Protein AF-A0A9X1ZCG8-F1 (afdb_monomer_lite)

Radius of gyration: 30.83 Å; chains: 1; bounding box: 68×47×67 Å

Sequence (133 aa):
MGLADLKKNASLCKNERPIAVSVDDFIAAADLYAAGVETHSGLSPKALTESSNVVDFLQRKYQQPQTPPQLTQAIKKPYKRCTYTLSEAAIEQLTLLSQKGQVAKSKLIRQLIAHYFSLTPEQQKRIDANFHD

Structure (mmCIF, N/CA/C/O backbone):
data_AF-A0A9X1ZCG8-F1
#
_entry.id   AF-A0A9X1ZCG8-F1
#
loop_
_atom_site.group_PDB
_atom_site.id
_atom_site.type_symbol
_atom_site.label_atom_id
_atom_site.label_alt_id
_atom_site.label_comp_id
_atom_site.label_asym_id
_atom_site.label_entity_id
_atom_site.label_seq_id
_atom_site.pdbx_PDB_ins_code
_atom_site.Cartn_x
_atom_site.Cartn_y
_atom_site.Cartn_z
_atom_site.occupancy
_atom_site.B_iso_or_equiv
_atom_site.auth_seq_id
_atom_site.auth_comp_id
_atom_site.auth_asym_id
_atom_site.auth_atom_id
_atom_site.pdbx_PDB_model_num
ATOM 1 N N . MET A 1 1 ? 22.896 -21.300 -11.461 1.00 52.34 1 MET A N 1
ATOM 2 C CA . MET A 1 1 ? 24.186 -20.856 -12.031 1.00 52.34 1 MET A CA 1
ATOM 3 C C . MET A 1 1 ? 24.869 -19.994 -10.978 1.00 52.34 1 MET A C 1
ATOM 5 O O . MET A 1 1 ? 24.325 -18.951 -10.633 1.00 52.34 1 MET A O 1
ATOM 9 N N . GLY A 1 2 ? 25.937 -20.491 -10.351 1.00 66.50 2 GLY A N 1
ATOM 10 C CA . GLY A 1 2 ? 26.621 -19.808 -9.244 1.00 66.50 2 GLY A CA 1
ATOM 11 C C . GLY A 1 2 ? 27.669 -18.811 -9.744 1.00 66.50 2 GLY A C 1
ATOM 12 O O . GLY A 1 2 ? 28.196 -18.962 -10.841 1.00 66.50 2 GLY A O 1
ATOM 13 N N . LEU A 1 3 ? 28.009 -17.814 -8.920 1.00 61.41 3 LEU A N 1
ATOM 14 C CA . LEU A 1 3 ? 28.974 -16.742 -9.229 1.00 61.41 3 LEU A CA 1
ATOM 15 C C . LEU A 1 3 ? 30.377 -17.232 -9.658 1.00 61.41 3 LEU A C 1
ATOM 17 O O . LEU A 1 3 ? 31.160 -16.452 -10.191 1.00 61.41 3 LEU A O 1
ATOM 21 N N . ALA A 1 4 ? 30.691 -18.515 -9.461 1.00 63.94 4 ALA A N 1
ATOM 22 C CA . ALA A 1 4 ? 31.940 -19.140 -9.886 1.00 63.94 4 ALA A CA 1
ATOM 23 C C . ALA A 1 4 ? 32.092 -19.265 -11.417 1.00 63.94 4 ALA A C 1
ATOM 25 O O . ALA A 1 4 ? 33.223 -19.307 -11.906 1.00 63.94 4 ALA A O 1
ATOM 26 N N . ASP A 1 5 ? 30.994 -19.276 -12.181 1.00 66.88 5 ASP A N 1
ATOM 27 C CA . ASP A 1 5 ? 31.056 -19.479 -13.637 1.00 66.88 5 ASP A CA 1
ATOM 28 C C . ASP A 1 5 ? 31.460 -18.216 -14.418 1.00 66.88 5 ASP A C 1
ATOM 30 O O . ASP A 1 5 ? 31.957 -18.316 -15.539 1.00 66.88 5 ASP A O 1
ATOM 34 N N . LEU A 1 6 ? 31.331 -17.017 -13.833 1.00 62.16 6 LEU A N 1
ATOM 35 C CA . LEU A 1 6 ? 31.560 -15.755 -14.555 1.00 62.16 6 LEU A CA 1
ATOM 36 C C . LEU A 1 6 ? 33.041 -15.371 -14.731 1.00 62.16 6 LEU A C 1
ATOM 38 O O . LEU A 1 6 ? 33.349 -14.447 -15.481 1.00 62.16 6 LEU A O 1
ATOM 42 N N . LYS A 1 7 ? 33.985 -16.050 -14.070 1.00 64.44 7 LYS A N 1
ATOM 43 C CA . LYS A 1 7 ? 35.392 -15.604 -14.018 1.00 64.44 7 LYS A CA 1
ATOM 44 C C . LYS A 1 7 ? 36.252 -16.049 -15.214 1.00 64.44 7 LYS A C 1
ATOM 46 O O . LYS A 1 7 ? 37.371 -15.570 -15.362 1.00 64.44 7 LYS A O 1
ATOM 51 N N . LYS A 1 8 ? 35.771 -16.945 -16.080 1.00 64.25 8 LYS A N 1
ATOM 52 C CA . LYS A 1 8 ? 36.627 -17.593 -17.096 1.00 64.25 8 LYS A CA 1
ATOM 53 C C . LYS A 1 8 ? 36.678 -16.896 -18.466 1.00 64.25 8 LYS A C 1
ATOM 55 O O . LYS A 1 8 ? 37.526 -17.261 -19.268 1.00 64.25 8 LYS A O 1
ATOM 60 N N . ASN A 1 9 ? 35.864 -15.862 -18.711 1.00 58.53 9 ASN A N 1
ATOM 61 C CA . ASN A 1 9 ? 35.766 -15.208 -20.032 1.00 58.53 9 ASN A CA 1
ATOM 62 C C . ASN A 1 9 ? 36.264 -13.747 -20.069 1.00 58.53 9 ASN A C 1
ATOM 64 O O . ASN A 1 9 ? 36.093 -13.066 -21.073 1.00 58.53 9 ASN A O 1
ATOM 68 N N . ALA A 1 10 ? 36.875 -13.238 -18.995 1.00 60.03 10 ALA A N 1
ATOM 69 C CA . ALA A 1 10 ? 37.253 -11.824 -18.878 1.00 60.03 10 ALA A CA 1
ATOM 70 C C . ALA A 1 10 ? 38.737 -11.556 -19.196 1.00 60.03 10 ALA A C 1
ATOM 72 O O . ALA A 1 10 ? 39.398 -10.775 -18.515 1.00 60.03 10 ALA A O 1
ATOM 73 N N . SER A 1 11 ? 39.314 -12.233 -20.187 1.00 58.47 11 SER A N 1
ATOM 74 C CA . SER A 1 11 ? 40.726 -12.041 -20.542 1.00 58.47 11 SER A CA 1
ATOM 75 C C . SER A 1 11 ? 40.913 -12.025 -22.049 1.00 58.47 11 SER A C 1
ATOM 77 O O . SER A 1 11 ? 41.093 -13.085 -22.626 1.00 58.47 11 SER A O 1
ATOM 79 N N . LEU A 1 12 ? 40.878 -10.831 -22.659 1.00 54.75 12 LEU A N 1
ATOM 80 C CA . LEU A 1 12 ? 41.546 -10.488 -23.930 1.00 54.75 12 LEU A CA 1
ATOM 81 C C . LEU A 1 12 ? 41.390 -8.984 -24.246 1.00 54.75 12 LEU A C 1
ATOM 83 O O . LEU A 1 12 ? 40.844 -8.590 -25.266 1.00 54.75 12 LEU A O 1
ATOM 87 N N . CYS A 1 13 ? 41.908 -8.125 -23.365 1.00 45.91 13 CYS A N 1
ATOM 88 C CA . CYS A 1 13 ? 42.216 -6.732 -23.705 1.00 45.91 13 CYS A CA 1
ATOM 89 C C . CYS A 1 13 ? 43.686 -6.467 -23.364 1.00 45.91 13 CYS A C 1
ATOM 91 O O . CYS A 1 13 ? 44.004 -5.791 -22.391 1.00 45.91 13 CYS A O 1
ATOM 93 N N . LYS A 1 14 ? 44.594 -7.074 -24.131 1.00 53.38 14 LYS A N 1
ATOM 94 C CA . LYS A 1 14 ? 45.993 -6.649 -24.222 1.00 53.38 14 LYS A CA 1
ATOM 95 C C . LYS A 1 14 ? 46.218 -6.218 -25.663 1.00 53.38 14 LYS A C 1
ATOM 97 O O . LYS A 1 14 ? 46.135 -7.060 -26.550 1.00 53.38 14 LYS A O 1
ATOM 102 N N . ASN A 1 15 ? 46.403 -4.918 -25.872 1.00 54.06 15 ASN A N 1
ATOM 103 C CA . ASN A 1 15 ? 47.381 -4.350 -26.798 1.00 54.06 15 ASN A CA 1
ATOM 104 C C . ASN A 1 15 ? 47.312 -2.823 -26.712 1.00 54.06 15 ASN A C 1
ATOM 106 O O . ASN A 1 15 ? 46.458 -2.173 -27.311 1.00 54.06 15 ASN A O 1
ATOM 110 N N . GLU A 1 16 ? 48.254 -2.293 -25.940 1.00 56.69 16 GLU A N 1
ATOM 111 C CA . GLU A 1 16 ? 48.833 -0.964 -26.077 1.00 56.69 16 GLU A CA 1
ATOM 112 C C . GLU A 1 16 ? 49.062 -0.670 -27.575 1.00 56.69 16 GLU A C 1
ATOM 114 O O . GLU A 1 16 ? 49.854 -1.350 -28.230 1.00 56.69 16 GLU A O 1
ATOM 119 N N . ARG A 1 17 ? 48.373 0.320 -28.147 1.00 57.81 17 ARG A N 1
ATOM 120 C CA . ARG A 1 17 ? 48.873 0.993 -29.353 1.00 57.81 17 ARG A CA 1
ATOM 121 C C . ARG A 1 17 ? 49.451 2.324 -28.884 1.00 57.81 17 ARG A C 1
ATOM 123 O O . ARG A 1 17 ? 48.669 3.136 -28.390 1.00 57.81 17 ARG A O 1
ATOM 130 N N . PRO A 1 18 ? 50.766 2.576 -29.007 1.00 51.69 18 PRO A N 1
ATOM 131 C CA . PRO A 1 18 ? 51.300 3.898 -28.738 1.00 51.69 18 PRO A CA 1
ATOM 132 C C . PRO A 1 18 ? 50.803 4.826 -29.849 1.00 51.69 18 PRO A C 1
ATOM 134 O O . PRO A 1 18 ? 51.276 4.785 -30.983 1.00 51.69 18 PRO A O 1
ATOM 137 N N . ILE A 1 19 ? 49.789 5.626 -29.534 1.00 58.69 19 ILE A N 1
ATOM 138 C CA . ILE A 1 19 ? 49.342 6.736 -30.370 1.00 58.69 19 ILE A CA 1
ATOM 139 C C . ILE A 1 19 ? 50.424 7.814 -30.236 1.00 58.69 19 ILE A C 1
ATOM 141 O O . ILE A 1 19 ? 50.355 8.673 -29.364 1.00 58.69 19 ILE A O 1
ATOM 145 N N . ALA A 1 20 ? 51.481 7.721 -31.043 1.00 58.44 20 ALA A N 1
ATOM 146 C CA . ALA A 1 20 ? 52.473 8.783 -31.167 1.00 58.44 20 ALA A CA 1
ATOM 147 C C . ALA A 1 20 ? 51.912 9.856 -32.110 1.00 58.44 20 ALA A C 1
ATOM 149 O O . ALA A 1 20 ? 52.270 9.920 -33.282 1.00 58.44 20 ALA A O 1
ATOM 150 N N . VAL A 1 21 ? 50.963 10.646 -31.609 1.00 62.75 21 VAL A N 1
ATOM 151 C CA . VAL A 1 21 ? 50.527 11.879 -32.273 1.00 62.75 21 VAL A CA 1
ATOM 152 C C . VAL A 1 21 ? 51.527 12.960 -31.877 1.00 62.75 21 VAL A C 1
ATOM 154 O O . VAL A 1 21 ? 51.808 13.132 -30.688 1.00 62.75 21 VAL A O 1
ATOM 157 N N . SER A 1 22 ? 52.117 13.635 -32.864 1.00 80.31 22 SER A N 1
ATOM 158 C CA . SER A 1 22 ? 53.001 14.768 -32.597 1.00 80.31 22 SER A CA 1
ATOM 159 C C . SER A 1 22 ? 52.194 15.904 -31.955 1.00 80.31 22 SER A C 1
ATOM 161 O O . SER A 1 22 ? 50.998 16.048 -32.207 1.00 80.31 22 SER A O 1
ATOM 163 N N . VAL A 1 23 ? 52.824 16.696 -31.083 1.00 79.19 23 VAL A N 1
ATOM 164 C CA . VAL A 1 23 ? 52.132 17.795 -30.383 1.00 79.19 23 VAL A CA 1
ATOM 165 C C . VAL A 1 23 ? 51.544 18.788 -31.389 1.00 79.19 23 VAL A C 1
ATOM 167 O O . VAL A 1 23 ? 50.417 19.240 -31.207 1.00 79.19 23 VAL A O 1
ATOM 170 N N . ASP A 1 24 ? 52.260 19.045 -32.483 1.00 83.12 24 ASP A N 1
ATOM 171 C CA . ASP A 1 24 ? 51.817 19.953 -33.540 1.00 83.12 24 ASP A CA 1
ATOM 172 C C . ASP A 1 24 ? 50.586 19.417 -34.291 1.00 83.12 24 ASP A C 1
ATOM 174 O O . ASP A 1 24 ? 49.651 20.177 -34.548 1.00 83.12 24 ASP A O 1
ATOM 178 N N . ASP A 1 25 ? 50.513 18.104 -34.552 1.00 82.50 25 ASP A N 1
ATOM 179 C CA . ASP A 1 25 ? 49.325 17.489 -35.167 1.00 82.50 25 ASP A CA 1
ATOM 180 C C . ASP A 1 25 ? 48.099 17.564 -34.245 1.00 82.50 25 ASP A C 1
ATOM 182 O O . ASP A 1 25 ? 46.975 17.773 -34.708 1.00 82.50 25 ASP A O 1
ATOM 186 N N . PHE A 1 26 ? 48.295 17.413 -32.930 1.00 82.81 26 PHE A N 1
ATOM 187 C CA . PHE A 1 26 ? 47.206 17.523 -31.958 1.00 82.81 26 PHE A CA 1
ATOM 188 C C . PHE A 1 26 ? 46.676 18.957 -31.853 1.00 82.81 26 PHE A C 1
ATOM 190 O O . PHE A 1 26 ? 45.460 19.154 -31.809 1.00 82.81 26 PHE A O 1
ATOM 197 N N . ILE A 1 27 ? 47.569 19.951 -31.841 1.00 86.94 27 ILE A N 1
ATOM 198 C CA . ILE A 1 27 ? 47.192 21.369 -31.790 1.00 86.94 27 ILE A CA 1
ATOM 199 C C . ILE A 1 27 ? 46.402 21.745 -33.047 1.00 86.94 27 ILE A C 1
ATOM 201 O O . ILE A 1 27 ? 45.299 22.277 -32.936 1.00 86.94 27 ILE A O 1
ATOM 205 N N . ALA A 1 28 ? 46.896 21.376 -3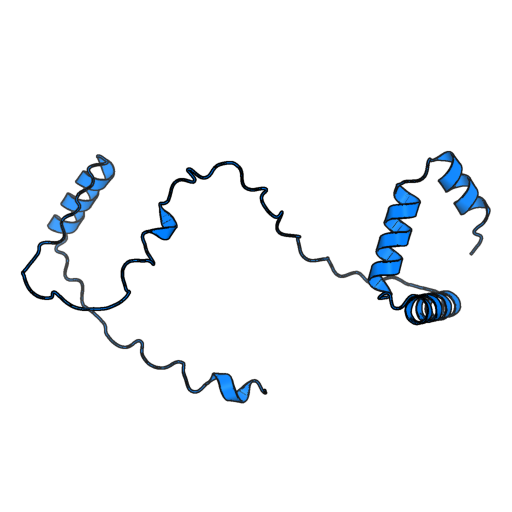4.231 1.00 84.75 28 ALA A N 1
ATOM 206 C CA . ALA A 1 28 ? 46.204 21.660 -35.486 1.00 84.75 28 ALA A CA 1
ATOM 207 C C . ALA A 1 28 ? 44.812 21.002 -35.548 1.00 84.75 28 ALA A C 1
ATOM 209 O O . ALA A 1 28 ? 43.844 21.623 -35.993 1.00 84.75 28 ALA A O 1
ATOM 210 N N . ALA A 1 29 ? 44.679 19.762 -35.065 1.00 80.56 29 ALA A N 1
ATOM 211 C CA . ALA A 1 29 ? 43.385 19.086 -34.988 1.00 80.56 29 ALA A CA 1
ATOM 212 C C . ALA A 1 29 ? 42.426 19.762 -33.989 1.00 80.56 29 ALA A C 1
ATOM 214 O O . ALA A 1 29 ? 41.227 19.863 -34.261 1.00 80.56 29 ALA A O 1
ATOM 215 N N . ALA A 1 30 ? 42.940 20.242 -32.852 1.00 85.62 30 ALA A N 1
ATOM 216 C CA . ALA A 1 30 ? 42.149 20.944 -31.844 1.00 85.62 30 ALA A CA 1
ATOM 217 C C . ALA A 1 30 ? 41.620 22.292 -32.359 1.00 85.62 30 ALA A C 1
ATOM 219 O O . ALA A 1 30 ? 40.453 22.612 -32.123 1.00 85.62 30 ALA A O 1
ATOM 220 N N . ASP A 1 31 ? 42.430 23.038 -33.110 1.00 87.62 31 ASP A N 1
ATOM 221 C CA . ASP A 1 31 ? 42.024 24.318 -33.698 1.00 87.62 31 ASP A CA 1
ATOM 222 C C . ASP A 1 31 ? 40.909 24.135 -34.737 1.00 87.62 31 ASP A C 1
ATOM 224 O O . ASP A 1 31 ? 39.910 24.860 -34.731 1.00 87.62 31 ASP A O 1
ATOM 228 N N . LEU A 1 32 ? 41.023 23.110 -35.587 1.00 85.12 32 LEU A N 1
ATOM 229 C CA . LEU A 1 32 ? 39.985 22.766 -36.563 1.00 85.12 32 LEU A CA 1
ATOM 230 C C . LEU A 1 32 ? 38.684 22.310 -35.884 1.00 85.12 32 LEU A C 1
ATOM 232 O O . LEU A 1 32 ? 37.596 22.662 -36.345 1.00 85.12 32 LEU A O 1
ATOM 236 N N . TYR A 1 33 ? 38.785 21.590 -34.762 1.00 82.25 33 TYR A N 1
ATOM 237 C CA . TYR A 1 33 ? 37.629 21.196 -33.955 1.00 82.25 33 TYR A CA 1
ATOM 238 C C . TYR A 1 33 ? 36.954 22.399 -33.283 1.00 82.25 33 TYR A C 1
ATOM 240 O O . TYR A 1 33 ? 35.730 22.516 -33.320 1.00 82.25 33 TYR A O 1
ATOM 248 N N . ALA A 1 34 ? 37.730 23.327 -32.714 1.00 84.25 34 ALA A N 1
ATOM 249 C CA . ALA A 1 34 ? 37.204 24.564 -32.135 1.00 84.25 34 ALA A CA 1
ATOM 250 C C . ALA A 1 34 ? 36.509 25.443 -33.190 1.00 84.25 34 ALA A C 1
ATOM 252 O O . ALA A 1 34 ? 35.513 26.102 -32.889 1.00 84.25 34 ALA A O 1
ATOM 253 N N . ALA A 1 35 ? 36.991 25.405 -34.433 1.00 84.25 35 ALA A N 1
ATOM 254 C CA . ALA A 1 35 ? 36.365 26.061 -35.576 1.00 84.25 35 ALA A CA 1
ATOM 255 C C . ALA A 1 35 ? 35.120 25.323 -36.120 1.00 84.25 35 ALA A C 1
ATOM 257 O O . ALA A 1 35 ? 34.454 25.841 -37.016 1.00 84.25 35 ALA A O 1
ATOM 258 N N . GLY A 1 36 ? 34.789 24.135 -35.598 1.00 77.44 36 GLY A N 1
ATOM 259 C CA . GLY A 1 36 ? 33.637 23.338 -36.032 1.00 77.44 36 GLY A CA 1
ATOM 260 C C . GLY A 1 36 ? 33.801 22.703 -37.416 1.00 77.44 36 GLY A C 1
ATOM 261 O O . GLY A 1 36 ? 32.807 22.402 -38.075 1.00 77.44 36 GLY A O 1
ATOM 262 N N . VAL A 1 37 ? 35.040 22.523 -37.883 1.00 72.94 37 VAL A N 1
ATOM 263 C CA . VAL A 1 37 ? 35.329 21.920 -39.187 1.00 72.94 37 VAL A CA 1
ATOM 264 C C . VAL A 1 37 ? 35.391 20.398 -39.029 1.00 72.94 37 VAL A C 1
ATOM 266 O O . VAL A 1 37 ? 36.317 19.860 -38.426 1.00 72.94 37 VAL A O 1
ATOM 269 N N . GLU A 1 38 ? 34.399 19.702 -39.587 1.00 62.12 38 GLU A N 1
ATOM 270 C CA . GLU A 1 38 ? 34.292 18.235 -39.605 1.00 62.12 38 GLU A CA 1
ATOM 271 C C . GLU A 1 38 ? 35.412 17.620 -40.468 1.00 62.12 38 GLU A C 1
ATOM 273 O O . GLU A 1 38 ? 35.262 17.395 -41.672 1.00 62.12 38 GLU A O 1
ATOM 278 N N . THR A 1 39 ? 36.571 17.344 -39.876 1.00 55.62 39 THR A N 1
ATOM 279 C CA . THR A 1 39 ? 37.661 16.642 -40.560 1.00 55.62 39 THR A CA 1
ATOM 280 C C . THR A 1 39 ? 37.465 15.128 -40.463 1.00 55.62 39 THR A C 1
ATOM 282 O O . THR A 1 39 ? 38.055 14.432 -39.641 1.00 55.62 39 THR A O 1
ATOM 285 N N . HIS A 1 40 ? 36.661 14.566 -41.368 1.00 54.62 40 HIS A N 1
ATOM 286 C CA . HIS A 1 40 ? 36.690 13.126 -41.652 1.00 54.62 40 HIS A CA 1
ATOM 287 C C . HIS A 1 40 ? 37.964 12.769 -42.432 1.00 54.62 40 HIS A C 1
ATOM 289 O O . HIS A 1 40 ? 37.929 12.484 -43.626 1.00 54.62 40 HIS A O 1
ATOM 295 N N . SER A 1 41 ? 39.115 12.817 -41.768 1.00 42.25 41 SER A N 1
ATOM 296 C CA . SER A 1 41 ? 40.378 12.360 -42.343 1.00 42.25 41 SER A CA 1
ATOM 297 C C . SER A 1 41 ? 41.343 11.919 -41.246 1.00 42.25 41 SER A C 1
ATOM 299 O O . SER A 1 41 ? 42.228 12.661 -40.832 1.00 42.25 41 SER A O 1
ATOM 301 N N . GLY A 1 42 ? 41.223 10.656 -40.838 1.00 39.66 42 GLY A N 1
ATOM 302 C CA . GLY A 1 42 ? 42.415 9.834 -40.659 1.00 39.66 42 GLY A CA 1
ATOM 303 C C . GLY A 1 42 ? 42.730 9.208 -42.018 1.00 39.66 42 GLY A C 1
ATOM 304 O O . GLY A 1 42 ? 41.874 8.529 -42.581 1.00 39.66 42 GLY A O 1
ATOM 305 N N . LEU A 1 43 ? 43.907 9.501 -42.567 1.00 41.19 43 LEU A N 1
ATOM 306 C CA . LEU A 1 43 ? 44.356 9.098 -43.902 1.00 41.19 43 LEU A CA 1
ATOM 307 C C . LEU A 1 43 ? 44.112 7.606 -44.214 1.00 41.19 43 LEU A C 1
ATOM 309 O O . LEU A 1 43 ? 44.402 6.728 -43.403 1.00 41.19 43 LEU A O 1
ATOM 313 N N . SER A 1 44 ? 43.644 7.318 -45.433 1.00 41.31 44 SER A N 1
ATOM 314 C CA . SER A 1 44 ? 43.602 5.961 -46.000 1.00 41.31 44 SER A CA 1
ATOM 315 C C . SER A 1 44 ? 45.013 5.374 -46.161 1.00 41.31 44 SER A C 1
ATOM 317 O O . SER A 1 44 ? 45.929 6.117 -46.521 1.00 41.31 44 SER A O 1
ATOM 319 N N . PRO A 1 45 ? 45.168 4.039 -46.111 1.00 40.91 45 PRO A N 1
ATOM 320 C CA . PRO A 1 45 ? 45.449 3.382 -47.385 1.00 40.91 45 PRO A CA 1
ATOM 321 C C . PRO A 1 45 ? 44.602 2.122 -47.616 1.00 40.91 45 PRO A C 1
ATOM 323 O O . PRO A 1 45 ? 44.232 1.396 -46.701 1.00 40.91 45 PRO A O 1
ATOM 326 N N . LYS A 1 46 ? 44.294 1.915 -48.898 1.00 43.06 46 LYS A N 1
ATOM 327 C CA . LYS A 1 46 ? 43.683 0.744 -49.547 1.00 43.06 46 LYS A CA 1
ATOM 328 C C . LYS A 1 46 ? 43.950 -0.617 -48.871 1.00 43.06 46 LYS A C 1
ATOM 330 O O . LYS A 1 46 ? 45.079 -0.906 -48.495 1.00 43.06 46 LYS A O 1
ATOM 335 N N . ALA A 1 47 ? 42.922 -1.473 -48.971 1.00 37.69 47 ALA A N 1
ATOM 336 C CA . ALA A 1 47 ? 42.735 -2.840 -48.455 1.00 37.69 47 ALA A CA 1
ATOM 337 C C . ALA A 1 47 ? 42.142 -2.833 -47.033 1.00 37.69 47 ALA A C 1
ATOM 339 O O . ALA A 1 47 ? 42.820 -2.519 -46.071 1.00 37.69 47 ALA A O 1
ATOM 340 N N . LEU A 1 48 ? 40.861 -3.130 -46.817 1.00 38.06 48 LEU A N 1
ATOM 341 C CA . LEU A 1 48 ? 40.212 -4.384 -47.184 1.00 38.06 48 LEU A CA 1
ATOM 342 C C . LEU A 1 48 ? 38.709 -4.169 -47.403 1.00 38.06 48 LEU A C 1
ATOM 344 O O . LEU A 1 48 ? 37.978 -3.731 -46.517 1.00 38.06 48 LEU A O 1
ATOM 348 N N . THR A 1 49 ? 38.255 -4.534 -48.594 1.00 46.09 49 THR A N 1
ATOM 349 C CA . THR A 1 49 ? 36.924 -5.100 -48.784 1.00 46.09 49 THR A CA 1
ATOM 350 C C . THR A 1 49 ? 36.835 -6.379 -47.943 1.00 46.09 49 THR A C 1
ATOM 352 O O . THR A 1 49 ? 37.819 -7.103 -47.834 1.00 46.09 49 THR A O 1
ATOM 355 N N . GLU A 1 50 ? 35.639 -6.654 -47.424 1.00 46.47 50 GLU A N 1
ATOM 356 C CA . GLU A 1 50 ? 35.178 -7.921 -46.832 1.00 46.47 50 GLU A CA 1
ATOM 357 C C . GLU A 1 50 ? 35.173 -8.039 -45.294 1.00 46.47 50 GLU A C 1
ATOM 359 O O . GLU A 1 50 ? 36.100 -8.488 -44.631 1.00 46.47 50 GLU A O 1
ATOM 364 N N . SER A 1 51 ? 33.962 -7.788 -44.785 1.00 46.66 51 SER A N 1
ATOM 365 C CA . SER A 1 51 ? 33.294 -8.458 -43.664 1.00 46.66 51 SER A CA 1
ATOM 366 C C . SER A 1 51 ? 33.498 -7.956 -42.220 1.00 46.66 51 SER A C 1
ATOM 368 O O . SER A 1 51 ? 34.538 -8.074 -41.584 1.00 46.66 51 SER A O 1
ATOM 370 N N . SER A 1 52 ? 32.342 -7.563 -41.671 1.00 46.28 52 SER A N 1
ATOM 371 C CA . SER A 1 52 ? 31.915 -7.618 -40.267 1.00 46.28 52 SER A CA 1
ATOM 372 C C . SER A 1 52 ? 32.100 -6.370 -39.377 1.00 46.28 52 SER A C 1
ATOM 374 O O . SER A 1 52 ? 33.149 -6.076 -38.822 1.00 46.28 52 SER A O 1
ATOM 376 N N . ASN A 1 53 ? 30.971 -5.680 -39.176 1.00 48.91 53 ASN A N 1
ATOM 377 C CA . ASN A 1 53 ? 30.382 -5.415 -37.854 1.00 48.91 53 ASN A CA 1
ATOM 378 C C . ASN A 1 53 ? 31.158 -4.577 -36.815 1.00 48.91 53 ASN A C 1
ATOM 380 O O . ASN A 1 53 ? 31.029 -4.855 -35.625 1.00 48.91 53 ASN A O 1
ATOM 384 N N . VAL A 1 54 ? 31.896 -3.526 -37.194 1.00 45.84 54 VAL A N 1
ATOM 385 C CA . VAL A 1 54 ? 32.464 -2.579 -36.192 1.00 45.84 54 VAL A CA 1
ATOM 386 C C . VAL A 1 54 ? 31.903 -1.150 -36.302 1.00 45.84 54 VAL A C 1
ATOM 388 O O . VAL A 1 54 ? 32.118 -0.316 -35.425 1.00 45.84 54 VAL A O 1
ATOM 391 N N . VAL A 1 55 ? 31.087 -0.861 -37.318 1.00 49.09 55 VAL A N 1
ATOM 392 C CA . VAL A 1 55 ? 30.526 0.481 -37.558 1.00 49.09 55 VAL A CA 1
ATOM 393 C C . VAL A 1 55 ? 29.142 0.636 -36.910 1.00 49.09 55 VAL A C 1
ATOM 395 O O . VAL A 1 55 ? 28.154 0.829 -37.601 1.00 49.09 55 VAL A O 1
ATOM 398 N N . ASP A 1 56 ? 29.034 0.502 -35.584 1.00 51.81 56 ASP A N 1
ATOM 399 C CA . ASP A 1 56 ? 27.760 0.817 -34.891 1.00 51.81 56 ASP A CA 1
ATOM 400 C C . ASP A 1 56 ? 27.916 1.406 -33.474 1.00 51.81 56 ASP A C 1
ATOM 402 O O . ASP A 1 56 ? 26.946 1.816 -32.836 1.00 51.81 56 ASP A O 1
ATOM 406 N N . PHE A 1 57 ? 29.141 1.508 -32.942 1.00 52.94 57 PHE A N 1
ATOM 407 C CA . PHE A 1 57 ? 29.320 1.981 -31.563 1.00 52.94 57 PHE A CA 1
ATOM 408 C C . PHE A 1 57 ? 29.391 3.513 -31.432 1.00 52.94 57 PHE A C 1
ATOM 410 O O . PHE A 1 57 ? 28.910 4.068 -30.445 1.00 52.94 57 PHE A O 1
ATOM 417 N N . LEU A 1 58 ? 29.939 4.221 -32.428 1.00 46.59 58 LEU A N 1
ATOM 418 C CA . LEU A 1 58 ? 30.051 5.690 -32.398 1.00 46.59 58 LEU A CA 1
ATOM 419 C C . LEU A 1 58 ? 28.865 6.405 -33.065 1.00 46.59 58 LEU A C 1
ATOM 421 O O . LEU A 1 58 ? 28.506 7.500 -32.636 1.00 46.59 58 LEU A O 1
ATOM 425 N N . GLN A 1 59 ? 28.184 5.754 -34.017 1.00 51.38 59 GLN A N 1
ATOM 426 C CA . GLN A 1 59 ? 26.977 6.286 -34.669 1.00 51.38 59 GLN A CA 1
ATOM 427 C C . GLN A 1 59 ? 25.842 6.542 -33.656 1.00 51.38 59 GLN A C 1
ATOM 429 O O . GLN A 1 59 ? 25.068 7.488 -33.794 1.00 51.38 59 GLN A O 1
ATOM 434 N N . ARG A 1 60 ? 25.773 5.739 -32.583 1.00 50.16 60 ARG A N 1
ATOM 435 C CA . ARG A 1 60 ? 24.721 5.822 -31.558 1.00 50.16 60 ARG A CA 1
ATOM 436 C C . ARG A 1 60 ? 24.818 7.060 -30.656 1.00 50.16 60 ARG A C 1
ATOM 438 O O . ARG A 1 60 ? 23.809 7.453 -30.079 1.00 50.16 60 ARG A O 1
ATOM 445 N N . LYS A 1 61 ? 25.995 7.683 -30.504 1.00 48.38 61 LYS A N 1
ATOM 446 C CA . LYS A 1 61 ? 26.147 8.857 -29.617 1.00 48.38 61 LYS A CA 1
ATOM 447 C C . LYS A 1 61 ? 25.722 10.184 -30.252 1.00 48.38 61 LYS A C 1
ATOM 449 O O . LYS A 1 61 ? 25.475 11.124 -29.505 1.00 48.38 61 LYS A O 1
ATOM 454 N N . TYR A 1 62 ? 25.592 10.247 -31.579 1.00 48.88 62 TYR A N 1
ATOM 455 C CA . TYR A 1 62 ? 25.299 11.490 -32.308 1.00 48.88 62 TYR A CA 1
ATOM 456 C C . TYR A 1 62 ? 24.135 11.379 -33.302 1.00 48.88 62 TYR A C 1
ATOM 458 O O . TYR A 1 62 ? 23.974 12.236 -34.166 1.00 48.88 62 TYR A O 1
ATOM 466 N N . GLN A 1 63 ? 23.264 10.373 -33.168 1.00 45.28 63 GLN A N 1
ATOM 467 C CA . GLN A 1 63 ? 21.947 10.462 -33.794 1.00 45.28 63 GLN A CA 1
ATOM 468 C C . GLN A 1 63 ? 21.114 11.492 -33.034 1.00 45.28 63 GLN A C 1
ATOM 470 O O . GLN A 1 63 ? 20.576 11.225 -31.958 1.00 45.28 63 GLN A O 1
ATOM 475 N N . GLN A 1 64 ? 21.010 12.685 -33.618 1.00 48.03 64 GLN A N 1
ATOM 476 C CA . GLN A 1 64 ? 19.937 13.604 -33.282 1.00 48.03 64 GLN A CA 1
ATOM 477 C C . GLN A 1 64 ? 18.598 12.860 -33.409 1.00 48.03 64 GLN A C 1
ATOM 479 O O . GLN A 1 64 ? 18.374 12.195 -34.425 1.00 48.03 64 GLN A O 1
ATOM 484 N N . PRO A 1 65 ? 17.706 12.931 -32.406 1.00 45.47 65 PRO A N 1
ATOM 485 C CA . PRO A 1 65 ? 16.433 12.231 -32.449 1.00 45.47 65 PRO A CA 1
ATOM 486 C C . PRO A 1 65 ? 15.496 12.911 -33.454 1.00 45.47 65 PRO A C 1
ATOM 488 O O . PRO A 1 65 ? 14.645 13.716 -33.097 1.00 45.47 65 PRO A O 1
ATOM 491 N N . GLN A 1 66 ? 15.626 12.554 -34.728 1.00 50.03 66 GLN A N 1
ATOM 492 C CA . GLN A 1 66 ? 14.602 12.758 -35.751 1.00 50.03 66 GLN A CA 1
ATOM 493 C C . GLN A 1 66 ? 13.772 11.472 -35.819 1.00 50.03 66 GLN A C 1
ATOM 495 O O . GLN A 1 66 ? 13.799 10.727 -36.794 1.00 50.03 66 GLN A O 1
ATOM 500 N N . THR A 1 67 ? 13.086 11.160 -34.718 1.00 50.62 67 THR A N 1
ATOM 501 C CA . THR A 1 67 ? 12.034 10.140 -34.703 1.00 50.6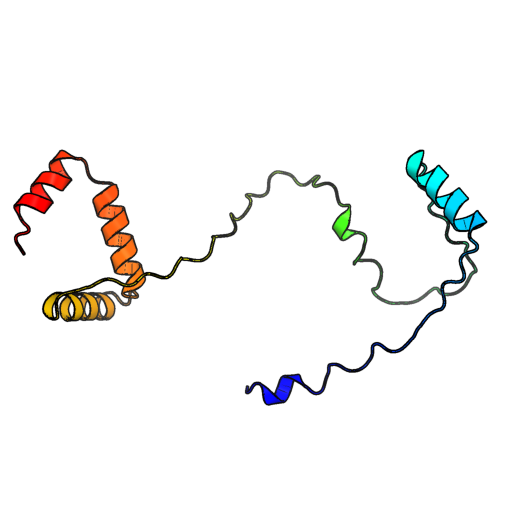2 67 THR A CA 1
ATOM 502 C C . THR A 1 67 ? 10.714 10.841 -34.386 1.00 50.62 67 THR A C 1
ATOM 504 O O . THR A 1 67 ? 10.686 11.683 -33.486 1.00 50.62 67 THR A O 1
ATOM 507 N N . PRO A 1 68 ? 9.619 10.550 -35.115 1.00 53.38 68 PRO A N 1
ATOM 508 C CA . PRO A 1 68 ? 8.285 10.991 -34.708 1.00 53.38 68 PRO A CA 1
ATOM 509 C C . PRO A 1 68 ? 8.031 10.540 -33.260 1.00 53.38 68 PRO A C 1
ATOM 511 O O . PRO A 1 68 ? 8.604 9.524 -32.861 1.00 53.38 68 PRO A O 1
ATOM 514 N N . PRO A 1 69 ? 7.220 11.262 -32.462 1.00 46.62 69 PRO A N 1
ATOM 515 C CA . PRO A 1 69 ? 7.111 11.070 -31.017 1.00 46.62 69 PRO A CA 1
ATOM 516 C C . PRO A 1 69 ? 6.587 9.668 -30.687 1.00 46.62 69 PRO A C 1
ATOM 518 O O . PRO A 1 69 ? 5.389 9.433 -30.540 1.00 46.62 69 PRO A O 1
ATOM 521 N N . GLN A 1 70 ? 7.503 8.712 -30.573 1.00 53.94 70 GLN A N 1
ATOM 522 C CA . GLN A 1 70 ? 7.228 7.400 -30.029 1.00 53.94 70 GLN A CA 1
ATOM 523 C C . GLN A 1 70 ? 7.135 7.591 -28.523 1.00 53.94 70 GLN A C 1
ATOM 525 O O . GLN A 1 70 ? 8.105 7.985 -27.877 1.00 53.94 70 GLN A O 1
ATOM 530 N N . LEU A 1 71 ? 5.925 7.374 -28.009 1.00 53.56 71 LEU A N 1
ATOM 531 C CA . LEU A 1 71 ? 5.541 7.396 -26.602 1.00 53.56 71 LEU A CA 1
ATOM 532 C C . LEU A 1 71 ? 6.680 6.846 -25.741 1.00 53.56 71 LEU A C 1
ATOM 534 O O . LEU A 1 71 ? 6.901 5.636 -25.665 1.00 53.56 71 LEU A O 1
ATOM 538 N N . THR A 1 72 ? 7.430 7.756 -25.125 1.00 52.81 72 THR A N 1
ATOM 539 C CA . THR A 1 72 ? 8.546 7.430 -24.252 1.00 52.81 72 THR A CA 1
ATOM 540 C C . THR A 1 72 ? 7.996 6.573 -23.125 1.00 52.81 72 THR A C 1
ATOM 542 O O . THR A 1 72 ? 7.230 7.035 -22.279 1.00 52.81 72 THR A O 1
ATOM 545 N N . GLN A 1 73 ? 8.349 5.287 -23.128 1.00 62.81 73 GLN A N 1
ATOM 546 C CA . GLN A 1 73 ? 8.078 4.410 -22.001 1.00 62.81 73 GLN A CA 1
ATOM 547 C C . GLN A 1 73 ? 8.822 5.002 -20.808 1.00 62.81 73 GLN A C 1
ATOM 549 O O . GLN A 1 73 ? 10.034 4.840 -20.676 1.00 62.81 73 GLN A O 1
ATOM 554 N N . ALA A 1 74 ? 8.103 5.769 -19.986 1.00 68.81 74 ALA A N 1
ATOM 555 C CA . ALA A 1 74 ? 8.661 6.429 -18.824 1.00 68.81 74 ALA A CA 1
ATOM 556 C C . ALA A 1 74 ? 9.358 5.365 -17.973 1.00 68.81 74 ALA A C 1
ATOM 558 O O . ALA A 1 74 ? 8.712 4.455 -17.445 1.00 68.81 74 ALA A O 1
ATOM 559 N N . ILE A 1 75 ? 10.686 5.455 -17.891 1.00 72.50 75 ILE A N 1
ATOM 560 C CA . ILE A 1 75 ? 11.512 4.525 -17.127 1.00 72.50 75 ILE A CA 1
ATOM 561 C C . ILE A 1 75 ? 11.023 4.600 -15.679 1.00 72.50 75 ILE A C 1
ATOM 563 O O . ILE A 1 75 ? 11.204 5.609 -14.991 1.00 72.50 75 ILE A O 1
ATOM 567 N N . LYS A 1 76 ? 10.326 3.552 -15.226 1.00 82.25 76 LYS A N 1
ATOM 568 C CA . LYS A 1 76 ? 9.750 3.506 -13.881 1.00 82.25 76 LYS A CA 1
ATOM 569 C C . LYS A 1 76 ? 10.898 3.501 -12.880 1.00 82.25 76 LYS A C 1
ATOM 571 O O . LYS A 1 76 ? 11.693 2.564 -12.846 1.00 82.25 76 LYS A O 1
ATOM 576 N N . LYS A 1 77 ? 10.982 4.554 -12.067 1.00 89.75 77 LYS A N 1
ATOM 577 C CA . LYS A 1 77 ? 11.963 4.640 -10.981 1.00 89.75 77 LYS A CA 1
ATOM 578 C C . LYS A 1 77 ? 11.777 3.448 -10.027 1.00 89.75 77 LYS A C 1
ATOM 580 O O . LYS A 1 77 ? 10.633 3.054 -9.779 1.00 89.75 77 LYS A O 1
ATOM 585 N N . PRO A 1 78 ? 12.864 2.880 -9.479 1.00 92.81 78 PRO A N 1
ATOM 586 C CA . PRO A 1 78 ? 12.761 1.781 -8.528 1.00 92.81 78 PRO A CA 1
ATOM 587 C C . PRO A 1 78 ? 12.028 2.223 -7.254 1.00 92.81 78 PRO A C 1
ATOM 589 O O . PRO A 1 78 ? 12.145 3.370 -6.815 1.00 92.81 78 PRO A O 1
ATOM 592 N N . TYR A 1 79 ? 11.278 1.304 -6.641 1.00 92.50 79 TYR A N 1
ATOM 593 C CA . TYR A 1 79 ? 10.616 1.561 -5.362 1.00 92.50 79 TYR A CA 1
ATOM 594 C C . TYR A 1 79 ? 11.646 1.705 -4.236 1.00 92.50 79 TYR A C 1
ATOM 596 O O . TYR A 1 79 ? 12.578 0.907 -4.125 1.00 92.50 79 TYR A O 1
ATOM 604 N N . LYS A 1 80 ? 11.449 2.702 -3.367 1.00 95.19 80 LYS A N 1
ATOM 605 C CA . LYS A 1 80 ? 12.239 2.861 -2.141 1.00 95.19 80 LYS A CA 1
ATOM 606 C C . LYS A 1 80 ? 11.782 1.848 -1.087 1.00 95.19 80 LYS A C 1
ATOM 608 O O . LYS A 1 80 ? 10.592 1.556 -0.984 1.00 95.19 80 LYS A O 1
ATOM 613 N N . ARG A 1 81 ? 12.729 1.312 -0.313 1.00 94.81 81 ARG A N 1
ATOM 614 C CA . ARG A 1 81 ? 12.450 0.413 0.820 1.00 94.81 81 ARG A CA 1
ATOM 615 C C . ARG A 1 81 ? 12.042 1.235 2.044 1.0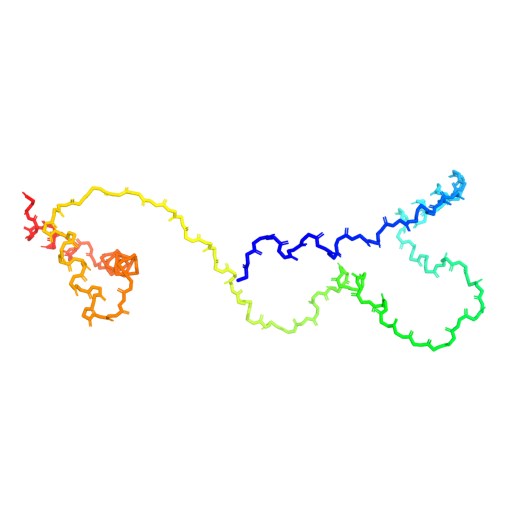0 94.81 81 ARG A C 1
ATOM 617 O O . ARG A 1 81 ? 12.558 2.330 2.245 1.00 94.81 81 ARG A O 1
ATOM 624 N N . CYS A 1 82 ? 11.151 0.685 2.855 1.00 93.94 82 CYS A N 1
ATOM 625 C CA . CYS A 1 82 ? 10.668 1.269 4.103 1.00 93.94 82 CYS A CA 1
ATOM 626 C C . CYS A 1 82 ? 10.332 0.151 5.100 1.00 93.94 82 CYS A C 1
ATOM 628 O O . CYS A 1 82 ? 10.062 -0.985 4.699 1.00 93.94 82 CYS A O 1
ATOM 630 N N . THR A 1 83 ? 10.368 0.479 6.388 1.00 95.00 83 THR A N 1
ATOM 631 C CA . THR A 1 83 ? 10.000 -0.406 7.500 1.00 95.00 83 THR A CA 1
ATOM 632 C C . THR A 1 83 ? 8.899 0.262 8.313 1.00 95.00 83 THR A C 1
ATOM 634 O O . THR A 1 83 ? 8.981 1.461 8.569 1.00 95.00 83 THR A O 1
ATOM 637 N N . TYR A 1 84 ? 7.888 -0.506 8.714 1.00 93.12 84 TYR A N 1
ATOM 638 C CA . TYR A 1 84 ? 6.746 -0.036 9.499 1.00 93.12 84 TYR A CA 1
ATOM 639 C C . TYR A 1 84 ? 6.488 -1.000 10.652 1.00 93.12 84 TYR A C 1
ATOM 641 O O . TYR A 1 84 ? 6.738 -2.200 10.521 1.00 93.12 84 TYR A O 1
ATOM 649 N N . THR A 1 85 ? 5.965 -0.477 11.753 1.00 95.19 85 THR A N 1
ATOM 650 C CA . THR A 1 85 ? 5.436 -1.265 12.867 1.00 95.19 85 THR A CA 1
ATOM 651 C C . THR A 1 85 ? 3.979 -1.617 12.587 1.00 95.19 85 THR A C 1
ATOM 653 O O . THR A 1 85 ? 3.198 -0.741 12.227 1.00 95.19 85 THR A O 1
ATOM 656 N N . LEU A 1 86 ? 3.623 -2.892 12.727 1.00 93.00 86 LEU A N 1
ATOM 657 C CA . LEU A 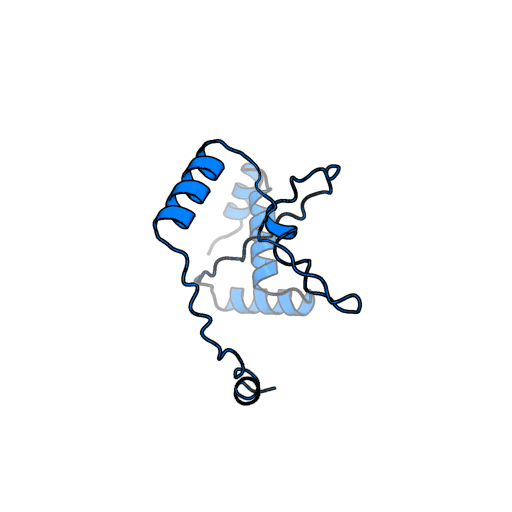1 86 ? 2.271 -3.412 12.514 1.00 93.00 86 LEU A CA 1
ATOM 658 C C . LEU A 1 86 ? 1.913 -4.346 13.670 1.00 93.00 86 LEU A C 1
ATOM 660 O O . LEU A 1 86 ? 2.793 -5.041 14.180 1.00 93.00 86 LEU A O 1
ATOM 664 N N . SER A 1 87 ? 0.637 -4.386 14.051 1.00 95.44 87 SER A N 1
ATOM 665 C CA . SER A 1 87 ? 0.134 -5.382 14.998 1.00 95.44 87 SER A CA 1
ATOM 666 C C . SER A 1 87 ? 0.190 -6.789 14.395 1.00 95.44 87 SER A C 1
ATOM 668 O O . SER A 1 87 ? 0.146 -6.962 13.172 1.00 95.44 87 SER A O 1
ATOM 670 N N . GLU A 1 88 ? 0.263 -7.811 15.247 1.00 96.31 88 GLU A N 1
ATOM 671 C CA . GLU A 1 88 ? 0.291 -9.212 14.807 1.00 96.31 88 GLU A CA 1
ATOM 672 C C . GLU A 1 88 ? -0.958 -9.563 13.985 1.00 96.31 88 GLU A C 1
ATOM 674 O O . GLU A 1 88 ? -0.845 -10.081 12.873 1.00 96.31 88 GLU A O 1
ATOM 679 N N . ALA A 1 89 ? -2.137 -9.142 14.457 1.00 95.88 89 ALA A N 1
ATOM 680 C CA . ALA A 1 89 ? -3.401 -9.319 13.746 1.00 95.88 89 ALA A CA 1
ATOM 681 C C . ALA A 1 89 ? -3.384 -8.681 12.342 1.00 95.88 89 ALA A C 1
ATOM 683 O O . ALA A 1 89 ? -3.838 -9.291 11.372 1.00 95.88 89 ALA A O 1
ATOM 684 N N . ALA A 1 90 ? -2.811 -7.480 12.190 1.00 95.19 90 ALA A N 1
ATOM 685 C CA . ALA A 1 90 ? -2.695 -6.833 10.884 1.00 95.19 90 ALA A CA 1
ATOM 686 C C . ALA A 1 90 ? -1.744 -7.596 9.942 1.00 95.19 90 ALA A C 1
ATOM 688 O O . ALA A 1 90 ? -2.007 -7.696 8.739 1.00 95.19 90 ALA A O 1
ATOM 689 N N . ILE A 1 91 ? -0.655 -8.170 10.467 1.00 96.31 91 ILE A N 1
ATOM 690 C CA . ILE A 1 91 ? 0.281 -8.996 9.686 1.00 96.31 91 ILE A CA 1
ATOM 691 C C . ILE A 1 91 ? -0.415 -10.264 9.173 1.00 96.31 91 ILE A C 1
ATOM 693 O O . ILE A 1 91 ? -0.226 -10.639 8.006 1.00 96.31 91 ILE A O 1
ATOM 697 N N . GLU A 1 92 ? -1.233 -10.908 10.003 1.00 97.94 92 GLU A N 1
ATOM 698 C CA . GLU A 1 92 ? -2.023 -12.082 9.622 1.00 97.94 92 GLU A CA 1
ATOM 699 C C . GLU A 1 92 ? -3.054 -11.742 8.544 1.00 97.94 92 GLU A C 1
ATOM 701 O O . GLU A 1 92 ? -3.066 -12.373 7.482 1.00 97.94 92 GLU A O 1
ATOM 706 N N . GLN A 1 93 ? -3.847 -10.686 8.751 1.00 96.75 93 GLN A N 1
ATOM 707 C CA . GLN A 1 93 ? -4.836 -10.213 7.778 1.00 96.75 93 GLN A CA 1
ATOM 708 C C . GLN A 1 93 ? -4.188 -9.861 6.434 1.00 96.75 93 GLN A C 1
ATOM 710 O O . GLN A 1 93 ? -4.654 -10.298 5.378 1.00 96.75 93 GLN A O 1
ATOM 715 N N . LEU A 1 94 ? -3.065 -9.137 6.450 1.00 96.75 94 LEU A N 1
ATOM 716 C CA . LEU A 1 94 ? -2.314 -8.799 5.240 1.00 96.75 94 LEU A CA 1
ATOM 717 C C . LEU A 1 94 ? -1.799 -10.055 4.520 1.00 96.75 94 LEU A C 1
ATOM 719 O O . LEU A 1 94 ? -1.757 -10.099 3.287 1.00 96.75 94 LEU A O 1
ATOM 723 N N . THR A 1 95 ? -1.408 -11.084 5.273 1.00 97.75 95 THR A N 1
ATOM 724 C CA . THR A 1 95 ? -0.957 -12.368 4.721 1.00 97.75 95 THR A CA 1
ATOM 725 C C . THR A 1 95 ? -2.106 -13.136 4.079 1.00 97.75 95 THR A C 1
ATOM 727 O O . THR A 1 95 ? -1.961 -13.577 2.938 1.00 97.75 95 THR A O 1
ATOM 730 N N . LEU A 1 96 ? -3.255 -13.219 4.749 1.00 98.12 96 LEU A N 1
ATOM 731 C CA . LEU A 1 96 ? -4.461 -13.859 4.225 1.00 98.12 96 LEU A CA 1
ATOM 732 C C . LEU A 1 96 ? -4.920 -13.179 2.929 1.00 98.12 96 LEU A C 1
ATOM 734 O O . LEU A 1 96 ? -5.111 -13.847 1.911 1.00 98.12 96 LEU A O 1
ATOM 738 N N . LEU A 1 97 ? -5.032 -11.846 2.926 1.00 97.25 97 LEU A N 1
ATOM 739 C CA . LEU A 1 97 ? -5.434 -11.079 1.741 1.00 97.25 97 LEU A CA 1
ATOM 740 C C . LEU A 1 97 ? -4.466 -11.285 0.571 1.00 97.25 97 LEU A C 1
ATOM 742 O O . LEU A 1 97 ? -4.896 -11.432 -0.574 1.00 97.25 97 LEU A O 1
ATOM 746 N N . SER A 1 98 ? -3.164 -11.342 0.860 1.00 97.69 98 SER A N 1
ATOM 747 C CA . SER A 1 98 ? -2.126 -11.600 -0.139 1.00 97.69 98 SER A CA 1
ATOM 748 C C . SER A 1 98 ? -2.272 -12.984 -0.777 1.00 97.69 98 SER A C 1
ATOM 750 O O . SER A 1 98 ? -2.221 -13.091 -2.004 1.00 97.69 98 SER A O 1
ATOM 752 N N . GLN A 1 99 ? -2.514 -14.021 0.031 1.00 97.38 99 GLN A N 1
ATOM 753 C CA . GLN A 1 99 ? -2.711 -15.397 -0.439 1.00 97.38 99 GLN A CA 1
ATOM 754 C C . GLN A 1 99 ? -4.004 -15.544 -1.247 1.00 97.38 99 GLN A C 1
ATOM 756 O O . GLN A 1 99 ? -3.985 -16.090 -2.349 1.00 97.38 99 GLN A O 1
ATOM 761 N N . LYS A 1 100 ? -5.118 -15.005 -0.737 1.00 97.12 100 LYS A N 1
ATOM 762 C CA . LYS A 1 100 ? -6.427 -15.070 -1.399 1.00 97.12 100 LYS A CA 1
ATOM 763 C C . LYS A 1 100 ? -6.429 -14.331 -2.737 1.00 97.12 100 LYS A C 1
ATOM 765 O O . LYS A 1 100 ? -6.980 -14.827 -3.712 1.00 97.12 100 LYS A O 1
ATOM 770 N N . GLY A 1 101 ? -5.825 -13.145 -2.777 1.00 94.38 101 GLY A N 1
ATOM 771 C CA . GLY A 1 101 ? -5.772 -12.314 -3.977 1.00 94.38 101 GLY A CA 1
ATOM 772 C C . GLY A 1 101 ? -4.642 -12.667 -4.944 1.00 94.38 101 GLY A C 1
ATOM 773 O O . GLY A 1 101 ? -4.603 -12.092 -6.026 1.00 94.38 101 GLY A O 1
ATOM 774 N N . GLN A 1 102 ? -3.706 -13.549 -4.564 1.00 96.06 102 GLN A N 1
ATOM 775 C CA . GLN A 1 102 ? -2.451 -13.790 -5.299 1.00 96.06 102 GLN A CA 1
ATOM 776 C C . GLN A 1 102 ? -1.702 -12.481 -5.623 1.00 96.06 102 GLN A C 1
ATOM 778 O O . GLN A 1 102 ? -1.092 -12.302 -6.679 1.00 96.06 102 GLN A O 1
ATOM 783 N N . VAL A 1 103 ? -1.764 -11.522 -4.696 1.00 96.38 103 VAL A N 1
ATOM 784 C CA . VAL A 1 103 ? -1.139 -10.200 -4.810 1.00 96.38 103 VAL A CA 1
ATOM 785 C C . VAL A 1 103 ? -0.087 -10.068 -3.721 1.00 96.38 103 VAL A C 1
ATOM 787 O O . VAL A 1 103 ? -0.344 -10.363 -2.561 1.00 96.38 103 VAL A O 1
ATOM 790 N N . ALA A 1 104 ? 1.105 -9.579 -4.067 1.00 96.88 104 ALA A N 1
ATOM 791 C CA . ALA A 1 104 ? 2.163 -9.351 -3.087 1.00 96.88 104 ALA A CA 1
ATOM 792 C C . ALA A 1 104 ? 1.737 -8.343 -2.001 1.00 96.88 104 ALA A C 1
ATOM 794 O O . ALA A 1 104 ? 1.189 -7.285 -2.318 1.00 96.88 104 ALA A O 1
ATOM 795 N N . LYS A 1 105 ? 2.097 -8.611 -0.737 1.00 95.94 105 LYS A N 1
ATOM 796 C CA . LYS A 1 105 ? 1.816 -7.738 0.424 1.00 95.94 105 LYS A CA 1
ATOM 797 C C . LYS A 1 105 ? 2.155 -6.264 0.165 1.00 95.94 105 LYS A C 1
ATOM 799 O O . LYS A 1 105 ? 1.335 -5.380 0.381 1.00 95.94 105 LYS A O 1
ATOM 804 N N . SER A 1 106 ? 3.343 -5.997 -0.387 1.00 95.50 106 SER A N 1
ATOM 805 C CA . SER A 1 106 ? 3.787 -4.628 -0.688 1.00 95.50 106 SER A CA 1
ATOM 806 C C . SER A 1 106 ? 2.935 -3.939 -1.759 1.00 95.50 106 SER A C 1
ATOM 808 O O . SER A 1 106 ? 2.774 -2.722 -1.721 1.00 95.50 106 SER A O 1
ATOM 810 N N . LYS A 1 107 ? 2.382 -4.692 -2.720 1.00 96.00 107 LYS A N 1
ATOM 811 C CA . LYS A 1 107 ? 1.467 -4.159 -3.738 1.00 96.00 107 LYS A CA 1
ATOM 812 C C . LYS A 1 107 ? 0.116 -3.816 -3.118 1.00 96.00 107 LYS A C 1
ATOM 814 O O . LYS A 1 107 ? -0.398 -2.748 -3.430 1.00 96.00 107 LYS A O 1
ATOM 819 N N . LEU A 1 108 ? -0.393 -4.661 -2.220 1.00 96.81 108 LEU A N 1
ATOM 820 C CA . LEU A 1 108 ? -1.639 -4.403 -1.500 1.00 96.81 108 LEU A CA 1
ATOM 821 C C . LEU A 1 108 ? -1.550 -3.097 -0.699 1.00 96.81 108 LEU A C 1
ATOM 823 O O . LEU A 1 108 ? -2.391 -2.222 -0.866 1.00 96.81 108 LEU A O 1
ATOM 827 N N . ILE A 1 109 ? -0.471 -2.915 0.073 1.00 96.19 109 ILE A N 1
ATOM 828 C CA . ILE A 1 109 ? -0.220 -1.677 0.830 1.00 96.19 109 ILE A CA 1
ATOM 829 C C . ILE A 1 109 ? -0.224 -0.459 -0.103 1.00 96.19 109 ILE A C 1
ATOM 831 O O . ILE A 1 109 ? -0.919 0.517 0.158 1.00 96.19 109 ILE A O 1
ATOM 835 N N . ARG A 1 110 ? 0.493 -0.519 -1.236 1.00 96.12 110 ARG A N 1
ATOM 836 C CA . ARG A 1 110 ? 0.502 0.589 -2.208 1.00 96.12 110 ARG A CA 1
ATOM 837 C C . ARG A 1 110 ? -0.885 0.882 -2.785 1.00 96.12 110 ARG A C 1
ATOM 839 O O . ARG A 1 110 ? -1.208 2.048 -2.975 1.00 96.12 110 ARG A O 1
ATOM 846 N N . GLN A 1 111 ? -1.683 -0.147 -3.075 1.00 96.31 111 GLN A N 1
ATOM 847 C CA . GLN A 1 111 ? -3.049 0.018 -3.582 1.00 96.31 111 GLN A CA 1
ATOM 848 C C . GLN A 1 111 ? -3.964 0.656 -2.537 1.00 96.31 111 GLN A C 1
ATOM 850 O O . GLN A 1 111 ? -4.697 1.576 -2.879 1.00 96.31 111 GLN A O 1
ATOM 855 N N . LEU A 1 112 ? -3.888 0.218 -1.279 1.00 94.81 112 LEU A N 1
ATOM 856 C CA . LEU A 1 112 ? -4.674 0.786 -0.182 1.00 94.81 112 LEU A CA 1
ATOM 857 C C . LEU A 1 112 ? -4.304 2.248 0.077 1.00 94.81 112 LEU A C 1
ATOM 859 O O . LEU A 1 112 ? -5.195 3.082 0.202 1.00 94.81 112 LEU A O 1
ATOM 863 N N . ILE A 1 113 ? -3.009 2.576 0.064 1.00 96.00 113 ILE A N 1
ATOM 864 C CA . ILE A 1 113 ? -2.533 3.961 0.189 1.00 96.00 113 ILE A CA 1
ATOM 865 C C . ILE A 1 113 ? -3.050 4.811 -0.974 1.00 96.00 113 ILE A C 1
ATOM 867 O O . ILE A 1 113 ? -3.589 5.889 -0.749 1.00 96.00 113 ILE A O 1
ATOM 871 N N . ALA A 1 114 ? -2.914 4.333 -2.216 1.00 96.81 114 ALA A N 1
ATOM 872 C CA . ALA A 1 114 ? -3.392 5.064 -3.387 1.00 96.81 114 ALA A CA 1
ATOM 873 C C . ALA A 1 114 ? -4.914 5.268 -3.351 1.00 96.81 114 ALA A C 1
ATOM 875 O O . ALA A 1 114 ? -5.390 6.358 -3.654 1.00 96.81 114 ALA A O 1
ATOM 876 N N . HIS A 1 115 ? -5.662 4.240 -2.938 1.00 96.06 115 HIS A N 1
ATOM 877 C CA . HIS A 1 115 ? -7.106 4.317 -2.760 1.00 96.06 115 HIS A CA 1
ATOM 878 C C . HIS A 1 115 ? -7.467 5.363 -1.705 1.00 96.06 115 HIS A C 1
ATOM 880 O O . HIS A 1 115 ? -8.212 6.287 -2.010 1.00 96.06 115 HIS A O 1
ATOM 886 N N . TYR A 1 116 ? -6.884 5.280 -0.507 1.00 95.56 116 TYR A N 1
ATOM 887 C CA . TYR A 1 116 ? -7.151 6.229 0.574 1.00 95.56 116 TYR A CA 1
ATOM 888 C C . TYR A 1 116 ? -6.813 7.671 0.167 1.00 95.56 116 TYR A C 1
ATOM 890 O O . TYR A 1 116 ? -7.601 8.585 0.399 1.00 95.56 116 TYR A O 1
ATOM 898 N N . PHE A 1 117 ? -5.690 7.869 -0.529 1.00 96.00 117 PHE A N 1
ATOM 899 C CA . PHE A 1 117 ? -5.285 9.179 -1.039 1.00 96.00 117 PHE A CA 1
ATOM 900 C C . PHE A 1 117 ? -6.235 9.731 -2.114 1.00 96.00 117 PHE A C 1
ATOM 902 O O . PHE A 1 117 ? -6.350 10.942 -2.261 1.00 96.00 117 PHE A O 1
ATOM 909 N N . SER A 1 118 ? -6.921 8.861 -2.862 1.00 96.62 118 SER A N 1
ATOM 910 C CA . SER A 1 118 ? -7.884 9.272 -3.893 1.00 96.62 118 SER A CA 1
ATOM 911 C C . SER A 1 118 ? -9.273 9.642 -3.353 1.00 96.62 118 SER A C 1
ATOM 913 O O . SER A 1 118 ? -10.080 10.192 -4.099 1.00 96.62 118 SER A O 1
ATOM 915 N N . LEU A 1 119 ? -9.564 9.340 -2.082 1.00 95.81 119 LEU A N 1
ATOM 916 C CA . LEU A 1 119 ? -10.848 9.650 -1.447 1.00 95.81 119 LEU A CA 1
ATOM 917 C C . LEU A 1 119 ? -10.971 11.139 -1.096 1.00 95.81 119 LEU A C 1
ATOM 919 O O . LEU A 1 119 ? -9.976 11.843 -0.920 1.00 95.81 119 LEU A O 1
ATOM 923 N N . THR A 1 120 ? -12.209 11.619 -0.947 1.00 96.38 120 THR A N 1
ATOM 924 C CA . THR A 1 120 ? -12.462 12.995 -0.493 1.00 96.38 120 THR A CA 1
ATOM 925 C C . THR A 1 120 ? -12.093 13.162 0.988 1.00 96.38 120 THR A C 1
ATOM 927 O O . THR A 1 120 ? -12.161 12.195 1.754 1.00 96.38 120 THR A O 1
ATOM 930 N N . PRO A 1 121 ? -11.758 14.385 1.447 1.00 94.06 121 PRO A N 1
ATOM 931 C CA . PRO A 1 121 ? -11.391 14.615 2.847 1.00 94.06 121 PRO A CA 1
ATOM 932 C C . PRO A 1 121 ? -12.506 14.227 3.832 1.00 94.06 121 PRO A C 1
ATOM 934 O O . PRO A 1 121 ? -12.234 13.818 4.956 1.00 94.06 121 PRO A O 1
ATOM 937 N N . GLU A 1 122 ? -13.774 14.311 3.425 1.00 94.44 122 GLU A N 1
ATOM 938 C CA . GLU A 1 122 ? -14.899 13.861 4.251 1.00 94.44 122 GLU A CA 1
ATOM 939 C C . GLU A 1 122 ? -14.957 12.335 4.380 1.00 94.44 122 GLU A C 1
ATOM 941 O O . GLU A 1 122 ? -15.247 11.812 5.456 1.00 94.44 122 GLU A O 1
ATOM 946 N N . GLN A 1 123 ? -14.664 11.609 3.299 1.00 93.56 123 GLN A N 1
ATOM 947 C CA . GLN A 1 123 ? -14.601 10.148 3.315 1.00 93.56 123 GLN A CA 1
ATOM 948 C C . GLN A 1 123 ? -13.425 9.652 4.156 1.00 93.56 123 GLN A C 1
ATOM 950 O O . GLN A 1 123 ? -13.603 8.718 4.933 1.00 93.56 123 GLN A O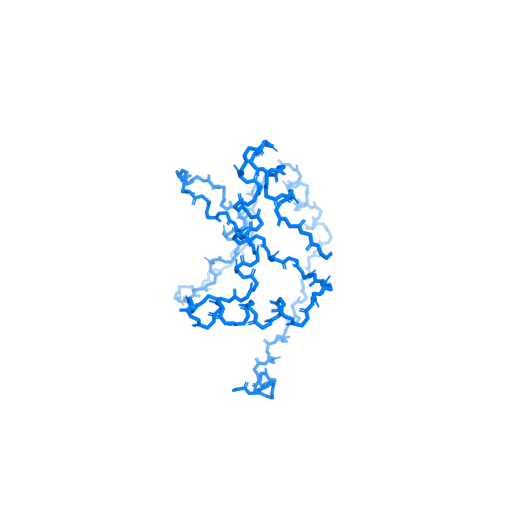 1
ATOM 955 N N . GLN A 1 124 ? -12.266 10.307 4.054 1.00 93.31 124 GLN A N 1
ATOM 956 C CA . GLN A 1 124 ? -11.105 10.020 4.902 1.00 93.31 124 GLN A CA 1
ATOM 957 C C . GLN A 1 124 ? -11.462 10.168 6.386 1.00 93.31 124 GLN A C 1
ATOM 959 O O . GLN A 1 124 ? -11.329 9.207 7.135 1.00 93.31 124 GLN A O 1
ATOM 964 N N . LYS A 1 125 ? -12.079 11.293 6.781 1.00 92.94 125 LYS A N 1
ATOM 965 C CA . LYS A 1 125 ? -12.539 11.507 8.167 1.00 92.94 125 LYS A CA 1
ATOM 966 C C . LYS A 1 125 ? -13.500 10.428 8.670 1.00 92.94 125 LYS A C 1
ATOM 968 O O . LYS A 1 125 ? -13.442 10.057 9.837 1.00 92.94 125 LYS A O 1
ATOM 973 N N . ARG A 1 1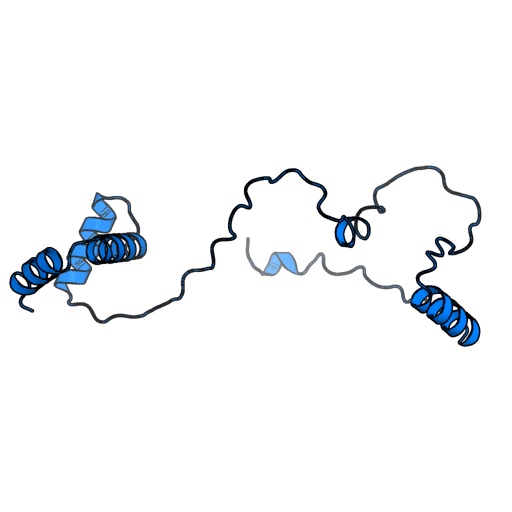26 ? -14.405 9.935 7.817 1.00 93.25 126 ARG A N 1
ATOM 974 C CA . ARG A 1 126 ? -15.325 8.841 8.184 1.00 93.25 126 ARG A CA 1
ATOM 975 C C . ARG A 1 126 ? -14.589 7.529 8.411 1.00 93.25 126 ARG A C 1
ATOM 977 O O . ARG A 1 126 ? -14.954 6.785 9.312 1.00 93.25 126 ARG A O 1
ATOM 984 N N . ILE A 1 127 ? -13.590 7.242 7.581 1.00 91.69 127 ILE A N 1
ATOM 985 C CA . ILE A 1 127 ? -12.741 6.068 7.758 1.00 91.69 127 ILE A CA 1
ATOM 986 C C . ILE A 1 127 ? -11.995 6.187 9.089 1.00 91.69 127 ILE A C 1
ATOM 988 O O . ILE A 1 127 ? -12.094 5.277 9.903 1.00 91.69 127 ILE A O 1
ATOM 992 N N . ASP A 1 128 ? -11.353 7.322 9.349 1.00 91.25 128 ASP A N 1
ATOM 993 C CA . ASP A 1 128 ? -10.583 7.544 10.577 1.00 91.25 128 ASP A CA 1
ATOM 994 C C . ASP A 1 128 ? -11.462 7.463 11.833 1.00 91.25 128 ASP A C 1
ATOM 996 O O . ASP A 1 128 ? -11.043 6.915 12.843 1.00 91.25 128 ASP A O 1
ATOM 1000 N N . ALA A 1 129 ? -12.713 7.931 11.767 1.00 92.31 129 ALA A N 1
ATOM 1001 C CA . ALA A 1 129 ? -13.664 7.792 12.870 1.00 92.31 129 ALA A CA 1
ATOM 1002 C C . ALA A 1 129 ? -14.038 6.328 13.169 1.00 92.31 129 ALA A C 1
ATOM 1004 O O . ALA A 1 129 ? -14.354 5.998 14.310 1.00 92.31 129 ALA A O 1
ATOM 1005 N N . ASN A 1 130 ? -14.009 5.457 12.157 1.00 88.69 130 ASN A N 1
ATOM 1006 C CA . ASN A 1 130 ? -14.335 4.037 12.300 1.00 88.69 130 ASN A CA 1
ATOM 1007 C C . ASN A 1 130 ? -13.139 3.193 12.760 1.00 88.69 130 ASN A C 1
ATOM 1009 O O . ASN A 1 130 ? -13.336 2.064 13.208 1.00 88.69 130 ASN A O 1
ATOM 1013 N N . PHE A 1 131 ? -11.917 3.710 12.634 1.00 81.88 131 PHE A N 1
ATOM 1014 C CA . PHE A 1 131 ? -10.719 3.060 13.145 1.00 81.88 131 PHE A CA 1
ATOM 1015 C C . PHE A 1 131 ? -10.412 3.602 14.544 1.00 81.88 131 PHE A C 1
ATOM 1017 O O . PHE A 1 131 ? -10.138 4.782 14.731 1.00 81.88 131 PHE A O 1
ATOM 1024 N N . HIS A 1 132 ? -10.489 2.737 15.547 1.00 65.75 132 HIS A N 1
ATOM 1025 C CA . HIS A 1 132 ? -9.865 2.962 16.848 1.00 65.75 132 HIS A CA 1
ATOM 1026 C C . HIS A 1 132 ? -8.840 1.843 17.024 1.00 65.75 132 HIS A C 1
ATOM 1028 O O . HIS A 1 132 ? -9.206 0.672 16.908 1.00 65.75 132 HIS A O 1
ATOM 1034 N N . ASP A 1 133 ? -7.576 2.225 17.209 1.00 57.38 133 ASP A N 1
ATOM 1035 C CA . ASP A 1 133 ? -6.495 1.317 17.615 1.00 57.38 133 ASP A CA 1
ATOM 1036 C C . ASP A 1 133 ? -6.633 0.931 19.096 1.00 57.38 133 ASP A C 1
ATOM 1038 O O . ASP A 1 133 ? -7.038 1.805 19.904 1.00 57.38 133 ASP A O 1
#

Secondary structure (DSSP, 8-state):
--GGGGGGS-------------HHHHHHHHHHHHTT-----SPP----------TTTTGGGS----S--------PPPPPP------HHHHHHHHHHHHHHT--HHHHHHHHHHHHHHS-HHHHHHHHHH---

Organism: NCBI:txid640633

Foldseek 3Di:
DDPVVPPPPPDDPDDDDPPPDPPVNVVVVVVCVVVVNPPPDPDDDDDDDDDDDDPDDVVVVPPDPPDDDDPPPPPDDDDDDDDDDDDPVVVVVLVVCCVVVVHDSVVVVVVVVVVLVPDDPVVNVVVVVVDDD

pLDDT: mean 74.11, std 20.65, range [37.69, 98.12]